Protein AF-A0A8T6T1U5-F1 (afdb_monomer)

Secondary structure (DSSP, 8-state):
-PPPEEEEEEESSSS-EEEEEEETTS-HHHHHHHHHHHHHHHHHHH-

Foldseek 3Di:
DDFDWDWDWDALDPPDIDIDIGGPPDDPVVCVVVSVVVSPVVNVVVD

Solvent-accessible surface area (backbone atoms only — not comparable to full-atom values): 3033 Å² total; per-residue (Å²): 133,84,86,62,66,44,80,48,76,45,72,48,55,101,86,43,70,48,79,45,83,38,59,69,88,56,66,63,79,78,43,49,65,58,54,52,50,51,32,54,58,48,39,75,71,75,109

Mean predicted aligned error: 4.01 Å

Sequence (47 aa):
MADEHYIMTTAIDDKHILVVVLSRNVEVGGMIPSVIEVASSLRDIID

Radius of gyration: 12.3 Å; Cα contacts (8 Å, |Δi|>4): 42; chains: 1; bounding box: 24×15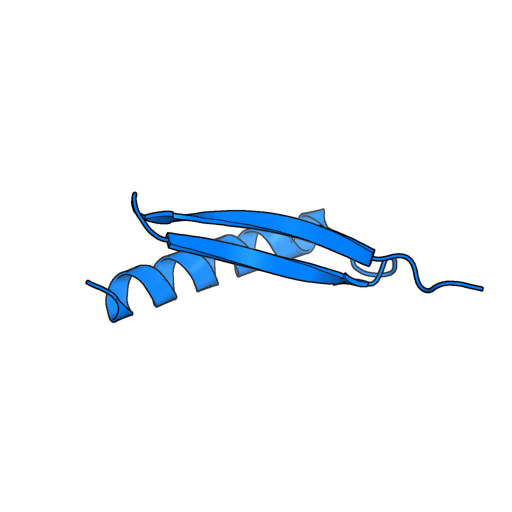×39 Å

Nearest PDB structures (foldseek):
  6ee8-assembly1_J  TM=6.210E-01  e=7.003E+00  Mycobacterium tuberculosis
  3tfe-assembly2_B  TM=4.073E-01  e=8.572E+00  Nostoc sp. PCC 7120 = FACHB-418
  4iae-assembly1_A  TM=4.061E-01  e=9.808E+00  Nostoc sp. PCC 7120 = FACHB-418

pLDDT: mean 90.39, std 7.67, range [60.53, 96.75]

Structure (mmCIF, N/CA/C/O backbone):
data_AF-A0A8T6T1U5-F1
#
_entry.id   AF-A0A8T6T1U5-F1
#
loop_
_atom_site.group_PDB
_atom_site.id
_atom_site.type_symbol
_atom_site.label_atom_id
_atom_site.label_alt_id
_atom_site.label_comp_id
_atom_site.label_asym_id
_a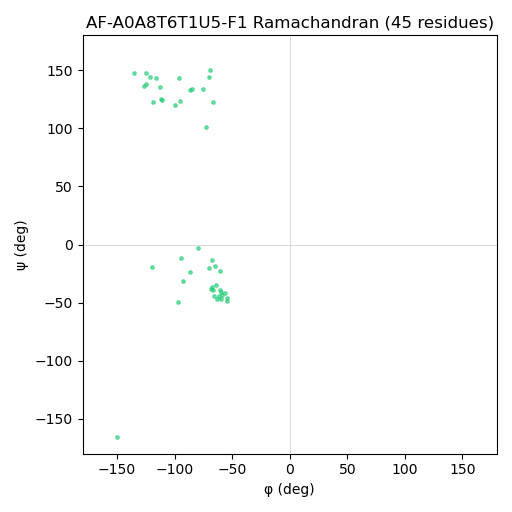tom_site.label_entity_id
_atom_site.label_seq_id
_atom_site.pdbx_PDB_ins_code
_atom_site.Cartn_x
_atom_site.Cartn_y
_atom_site.Cartn_z
_atom_site.occupancy
_atom_site.B_iso_or_equiv
_atom_site.auth_seq_id
_atom_site.auth_comp_id
_atom_site.auth_asym_id
_atom_site.auth_atom_id
_atom_site.pdbx_PDB_model_num
ATOM 1 N N . MET A 1 1 ? 2.568 -4.681 -29.042 1.00 60.53 1 MET A N 1
ATOM 2 C CA . MET A 1 1 ? 3.333 -5.085 -27.844 1.00 60.53 1 MET A CA 1
ATOM 3 C C . MET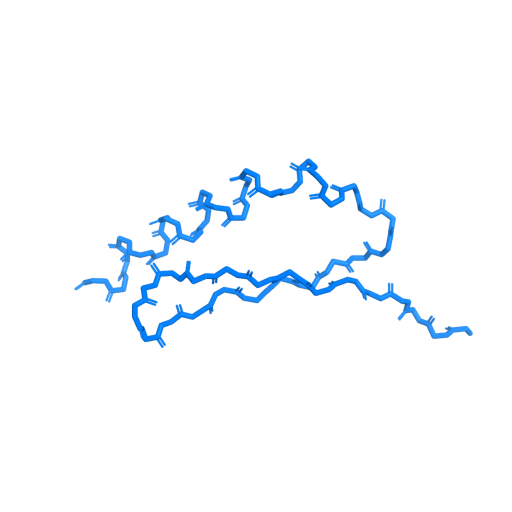 A 1 1 ? 2.384 -4.915 -26.673 1.00 60.53 1 MET A C 1
ATOM 5 O O . MET A 1 1 ? 1.674 -3.921 -26.683 1.00 60.53 1 MET A O 1
ATOM 9 N N . ALA A 1 2 ? 2.247 -5.905 -25.790 1.00 67.81 2 ALA A N 1
ATOM 10 C CA . ALA A 1 2 ? 1.367 -5.766 -24.629 1.00 67.81 2 ALA A CA 1
ATOM 11 C C . ALA A 1 2 ? 2.054 -4.862 -23.600 1.00 67.81 2 ALA A C 1
ATOM 13 O O . ALA A 1 2 ? 3.248 -5.040 -23.359 1.00 67.81 2 ALA A O 1
ATOM 14 N N . ASP A 1 3 ? 1.326 -3.896 -23.045 1.00 77.38 3 ASP A N 1
ATOM 15 C CA . ASP A 1 3 ? 1.850 -3.043 -21.983 1.00 77.38 3 ASP A CA 1
ATOM 16 C C . ASP A 1 3 ? 2.092 -3.894 -20.731 1.00 77.38 3 ASP A C 1
ATOM 18 O O . ASP A 1 3 ? 1.207 -4.600 -20.244 1.00 77.38 3 ASP A O 1
ATOM 22 N N . GLU A 1 4 ? 3.333 -3.885 -20.249 1.00 84.38 4 GLU A N 1
ATOM 23 C CA . GLU A 1 4 ? 3.718 -4.596 -19.035 1.00 84.38 4 GLU A CA 1
ATOM 24 C C . GLU A 1 4 ? 3.473 -3.707 -17.813 1.00 84.38 4 GLU A C 1
ATOM 26 O O . GLU A 1 4 ? 3.879 -2.541 -17.773 1.00 84.38 4 GLU A O 1
ATOM 31 N N . HIS A 1 5 ? 2.840 -4.281 -16.791 1.00 89.62 5 HIS A N 1
ATOM 32 C CA . HIS A 1 5 ? 2.491 -3.594 -15.553 1.00 89.62 5 HIS A CA 1
ATOM 33 C C . HIS A 1 5 ? 3.058 -4.327 -14.339 1.00 89.62 5 HIS A C 1
ATOM 35 O O . HIS A 1 5 ? 3.133 -5.556 -14.319 1.00 89.62 5 HIS A O 1
ATOM 41 N N . TYR A 1 6 ? 3.411 -3.566 -13.304 1.00 89.50 6 TYR A N 1
ATOM 42 C CA . TYR A 1 6 ? 3.704 -4.107 -11.982 1.00 89.50 6 TYR A CA 1
ATOM 43 C C . TYR A 1 6 ? 2.464 -4.022 -11.099 1.00 89.50 6 TYR A C 1
ATOM 45 O O . TYR A 1 6 ? 1.713 -3.048 -11.157 1.00 89.50 6 TYR A O 1
ATOM 53 N N . ILE A 1 7 ? 2.274 -5.035 -10.259 1.00 92.44 7 ILE A N 1
ATOM 54 C CA . ILE A 1 7 ? 1.235 -5.043 -9.233 1.00 92.44 7 ILE A CA 1
ATOM 55 C C . ILE A 1 7 ? 1.926 -4.975 -7.878 1.00 92.44 7 ILE A C 1
ATOM 57 O O . ILE A 1 7 ? 2.781 -5.806 -7.569 1.00 92.44 7 ILE A O 1
ATOM 61 N N . MET A 1 8 ? 1.542 -3.987 -7.077 1.00 92.56 8 MET A N 1
ATOM 62 C CA . MET A 1 8 ? 1.927 -3.871 -5.677 1.00 92.56 8 MET A CA 1
ATOM 63 C C . MET A 1 8 ? 0.687 -4.058 -4.810 1.00 92.56 8 MET A C 1
ATOM 65 O O . MET A 1 8 ? -0.369 -3.497 -5.098 1.00 92.56 8 MET A O 1
ATOM 69 N N . THR A 1 9 ? 0.822 -4.841 -3.744 1.00 94.81 9 THR A N 1
ATOM 70 C CA . THR A 1 9 ? -0.254 -5.083 -2.783 1.00 94.81 9 THR A CA 1
ATOM 71 C C . THR A 1 9 ? 0.222 -4.784 -1.373 1.00 94.81 9 THR A C 1
ATOM 73 O O . THR A 1 9 ? 1.306 -5.226 -0.992 1.00 94.81 9 T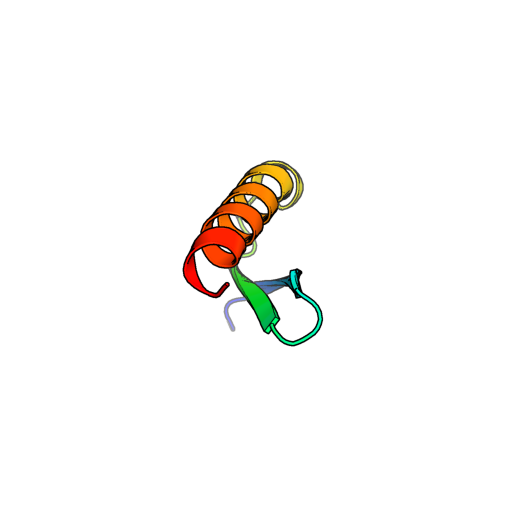HR A O 1
ATOM 76 N N . THR A 1 10 ? -0.602 -4.102 -0.584 1.00 94.75 10 THR A N 1
ATOM 77 C CA . THR A 1 10 ? -0.396 -3.934 0.860 1.00 94.75 10 THR A CA 1
ATOM 78 C C . THR A 1 10 ? -1.705 -4.167 1.601 1.00 94.75 10 THR A C 1
ATOM 80 O O . THR A 1 10 ? -2.777 -3.878 1.072 1.00 94.75 10 THR A O 1
ATOM 83 N N . ALA A 1 11 ? -1.633 -4.698 2.818 1.00 95.06 11 ALA A N 1
ATOM 84 C CA . ALA A 1 11 ? -2.799 -4.758 3.691 1.00 95.06 11 ALA A CA 1
ATOM 85 C C . ALA A 1 11 ? -3.170 -3.345 4.169 1.00 95.06 11 ALA A C 1
ATOM 87 O O . ALA A 1 11 ? -2.282 -2.518 4.394 1.00 95.06 11 ALA A O 1
ATOM 88 N N . ILE A 1 12 ? -4.470 -3.089 4.311 1.00 96.12 12 ILE A N 1
ATOM 89 C CA . ILE A 1 12 ? -5.005 -1.913 5.009 1.00 96.12 12 ILE A CA 1
ATOM 90 C C . ILE A 1 12 ? -5.357 -2.324 6.448 1.00 96.12 12 ILE A C 1
ATOM 92 O O . ILE A 1 12 ? -4.904 -1.698 7.405 1.00 96.12 12 ILE A O 1
ATOM 96 N N . ASP A 1 13 ? -6.098 -3.427 6.586 1.00 94.44 13 ASP A N 1
ATOM 97 C CA . ASP A 1 13 ? -6.460 -4.087 7.844 1.00 94.44 13 ASP A CA 1
ATOM 98 C C . ASP A 1 13 ? -6.630 -5.611 7.621 1.00 94.44 13 ASP A C 1
ATOM 100 O O . ASP A 1 13 ? -6.216 -6.149 6.591 1.00 94.44 13 ASP A O 1
ATOM 104 N N . ASP A 1 14 ? -7.245 -6.316 8.576 1.00 95.00 14 ASP A N 1
ATOM 105 C CA . ASP A 1 14 ? -7.453 -7.772 8.525 1.00 95.00 14 ASP A CA 1
ATOM 106 C C . ASP A 1 14 ? -8.442 -8.240 7.433 1.00 95.00 14 ASP A C 1
ATOM 108 O O . ASP A 1 14 ? -8.541 -9.437 7.151 1.00 95.00 14 ASP A O 1
ATOM 112 N N . LYS A 1 15 ? -9.211 -7.324 6.836 1.00 95.94 15 LYS A N 1
ATOM 113 C CA . LYS A 1 15 ? -10.278 -7.596 5.860 1.00 95.94 15 LYS A CA 1
ATOM 114 C C . LYS A 1 15 ? -10.040 -6.936 4.502 1.00 95.94 15 LYS A C 1
ATOM 116 O O . LYS A 1 15 ? -10.631 -7.374 3.515 1.00 95.94 15 LYS A O 1
ATOM 121 N N . HIS A 1 16 ? -9.192 -5.914 4.433 1.00 95.88 16 HIS A N 1
ATOM 122 C CA . HIS A 1 16 ? -9.024 -5.064 3.262 1.00 95.88 16 HIS A CA 1
ATOM 123 C C . HIS A 1 16 ? -7.566 -5.016 2.790 1.00 95.88 16 HIS A C 1
ATOM 125 O O . HIS A 1 16 ? -6.625 -4.868 3.572 1.00 95.88 16 HIS A O 1
ATOM 131 N N . ILE A 1 17 ? -7.383 -5.084 1.470 1.00 96.75 17 ILE A N 1
ATOM 132 C CA . ILE A 1 17 ? -6.087 -4.924 0.801 1.00 96.75 17 ILE A CA 1
ATOM 133 C C . ILE A 1 17 ? -6.148 -3.766 -0.197 1.00 96.75 17 ILE A C 1
ATOM 135 O O . ILE A 1 17 ? -7.156 -3.569 -0.876 1.00 96.75 17 ILE A O 1
ATOM 139 N N . LEU A 1 18 ? -5.048 -3.029 -0.320 1.00 96.44 18 LEU A N 1
ATOM 140 C CA . LEU A 1 18 ? -4.827 -2.036 -1.362 1.00 96.44 18 LEU A CA 1
ATOM 141 C C . LEU A 1 18 ? -4.039 -2.681 -2.503 1.00 96.44 18 LEU A C 1
ATOM 143 O O . LEU A 1 18 ? -2.940 -3.198 -2.291 1.00 96.44 18 LEU A O 1
ATOM 147 N N . VAL A 1 19 ? -4.593 -2.626 -3.714 1.00 96.31 19 VAL A N 1
ATOM 148 C CA . VAL A 1 19 ? -3.944 -3.095 -4.944 1.00 96.31 19 VAL A CA 1
ATOM 149 C C . VAL A 1 19 ? -3.613 -1.891 -5.814 1.00 96.31 19 VAL A C 1
ATOM 151 O O . VAL A 1 19 ? -4.496 -1.112 -6.164 1.00 96.31 19 VAL A O 1
ATOM 154 N N . VAL A 1 20 ? -2.343 -1.756 -6.188 1.00 94.31 20 VAL A N 1
ATOM 155 C CA . VAL A 1 20 ? -1.843 -0.665 -7.026 1.00 94.31 20 VAL A CA 1
ATOM 156 C C . VAL A 1 20 ? -1.260 -1.249 -8.306 1.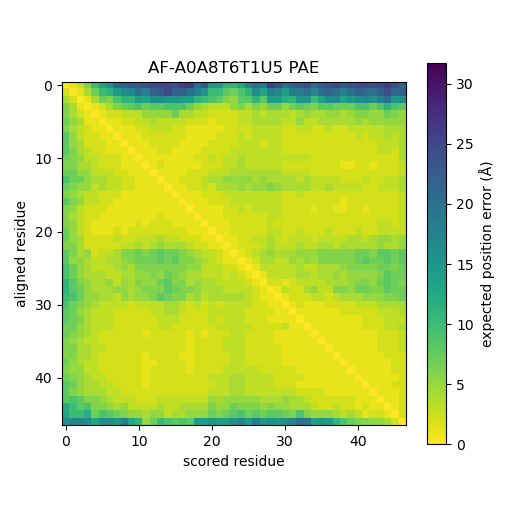00 94.31 20 VAL A C 1
ATOM 158 O O . VAL A 1 20 ? -0.350 -2.079 -8.263 1.00 94.31 20 VAL A O 1
ATOM 161 N N . VAL A 1 21 ? -1.786 -0.806 -9.449 1.00 93.00 21 VAL A N 1
ATOM 162 C CA . VAL A 1 21 ? -1.292 -1.178 -10.780 1.00 93.00 21 VAL A CA 1
ATOM 163 C C . VAL A 1 21 ? -0.410 -0.051 -11.297 1.00 93.00 21 VAL A C 1
ATOM 165 O O . VAL A 1 21 ? -0.851 1.087 -11.438 1.00 93.00 21 VAL A O 1
ATOM 168 N N . LEU A 1 22 ? 0.849 -0.372 -11.563 1.00 90.75 22 LEU A N 1
ATOM 169 C CA . LEU A 1 22 ? 1.885 0.577 -11.943 1.00 90.75 22 LEU A CA 1
ATOM 170 C C . LEU A 1 22 ? 2.357 0.273 -13.363 1.00 90.75 22 LEU A C 1
ATOM 172 O O . LEU A 1 22 ? 2.484 -0.884 -13.765 1.00 90.75 22 LEU A O 1
ATOM 176 N N . SER A 1 23 ? 2.659 1.317 -14.126 1.00 90.19 23 SER A N 1
ATOM 177 C CA . SER A 1 23 ? 3.387 1.168 -15.387 1.00 90.19 23 SER A CA 1
ATOM 178 C C . SER A 1 23 ? 4.839 0.748 -15.125 1.00 90.19 23 SER A C 1
A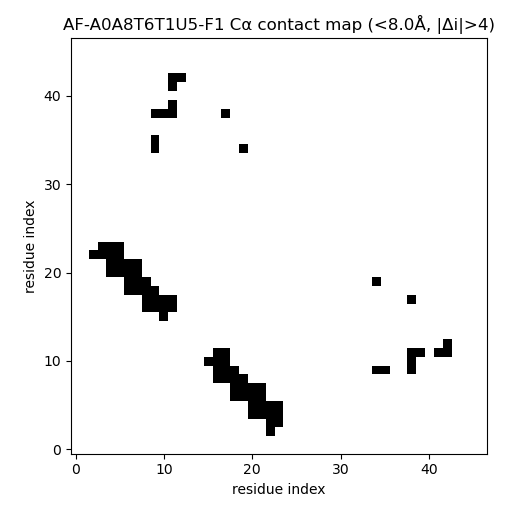TOM 180 O O . SER A 1 23 ? 5.429 1.127 -14.111 1.00 90.19 23 SER A O 1
ATOM 182 N N . ARG A 1 24 ? 5.448 -0.003 -16.053 1.00 85.06 24 ARG A N 1
ATOM 183 C CA . ARG A 1 24 ? 6.833 -0.491 -15.929 1.00 85.06 24 ARG A CA 1
ATOM 184 C C . ARG A 1 24 ? 7.886 0.620 -15.814 1.00 85.06 24 ARG A C 1
ATOM 186 O O . ARG A 1 24 ? 8.973 0.375 -15.300 1.00 85.06 24 ARG A O 1
ATOM 193 N N . ASN A 1 25 ? 7.579 1.826 -16.289 1.00 86.62 25 ASN A N 1
ATOM 194 C CA . ASN A 1 25 ? 8.476 2.985 -16.224 1.00 86.62 25 ASN A CA 1
ATOM 195 C C . ASN A 1 25 ? 8.501 3.689 -14.855 1.00 86.62 25 ASN A C 1
ATOM 197 O O . ASN A 1 25 ? 9.252 4.647 -14.691 1.00 86.62 25 ASN A O 1
ATOM 201 N N . VAL A 1 26 ? 7.691 3.243 -13.892 1.00 85.31 26 VAL A N 1
ATOM 202 C CA . VAL A 1 26 ? 7.660 3.809 -12.542 1.00 85.31 26 VAL A CA 1
ATOM 203 C C . VAL A 1 26 ? 8.735 3.159 -11.672 1.00 85.31 26 VAL A C 1
ATOM 205 O O . VAL A 1 26 ? 8.866 1.934 -11.627 1.00 85.31 26 VAL A O 1
ATOM 208 N N . GLU A 1 27 ? 9.482 3.980 -10.935 1.00 87.88 27 GLU A N 1
ATOM 209 C CA . GLU A 1 27 ? 10.424 3.500 -9.927 1.00 87.88 27 GLU A CA 1
ATOM 210 C C . GLU A 1 27 ? 9.665 2.970 -8.702 1.00 87.88 27 GLU A C 1
ATOM 212 O O . GLU A 1 27 ? 9.204 3.724 -7.846 1.00 87.88 27 GLU A O 1
ATOM 217 N N . VAL A 1 28 ? 9.541 1.644 -8.615 1.00 82.50 28 VAL A N 1
ATOM 218 C CA . VAL A 1 28 ? 8.752 0.959 -7.577 1.00 82.50 28 VAL A CA 1
ATOM 219 C C . VAL A 1 28 ? 9.199 1.342 -6.162 1.00 82.50 28 VAL A C 1
ATOM 221 O O . VAL A 1 28 ? 8.353 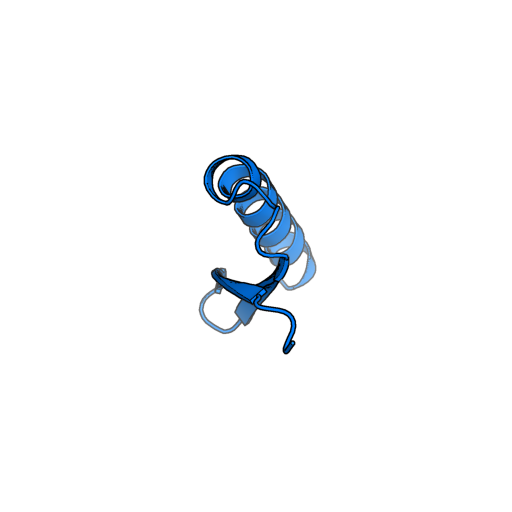1.582 -5.305 1.00 82.50 28 VAL A O 1
ATOM 224 N N . GLY A 1 29 ? 10.511 1.443 -5.917 1.00 83.50 29 GLY A N 1
ATOM 225 C CA . GLY A 1 29 ? 11.060 1.769 -4.596 1.00 83.50 29 GLY A CA 1
ATOM 226 C C . GLY A 1 29 ? 10.605 3.133 -4.069 1.00 83.50 29 GLY A C 1
ATOM 227 O O . GLY A 1 29 ? 10.264 3.250 -2.894 1.00 83.50 29 GLY A O 1
ATOM 228 N N . GLY A 1 30 ? 10.517 4.134 -4.951 1.00 86.88 30 GLY A N 1
ATOM 229 C CA . GLY A 1 30 ? 10.047 5.478 -4.605 1.00 86.88 30 GLY A CA 1
ATOM 230 C C . GLY A 1 30 ? 8.548 5.554 -4.300 1.00 86.88 30 GLY A C 1
ATOM 231 O O . GLY A 1 30 ? 8.114 6.477 -3.620 1.00 86.88 30 GLY A O 1
ATOM 232 N N . MET A 1 31 ? 7.759 4.575 -4.754 1.00 89.62 31 MET A N 1
ATOM 233 C CA . MET A 1 31 ? 6.305 4.547 -4.557 1.00 89.62 31 MET A CA 1
ATOM 234 C C . MET A 1 31 ? 5.878 3.906 -3.236 1.00 89.62 31 MET A C 1
ATOM 236 O O . MET A 1 31 ? 4.783 4.190 -2.754 1.00 89.62 31 MET A O 1
ATOM 240 N N . ILE A 1 32 ? 6.716 3.047 -2.643 1.00 90.38 32 ILE A N 1
ATOM 241 C CA . ILE A 1 32 ? 6.364 2.293 -1.429 1.00 90.38 32 ILE A CA 1
ATOM 242 C C . ILE A 1 32 ? 5.902 3.216 -0.286 1.00 90.38 32 ILE A C 1
ATOM 244 O O . ILE A 1 32 ? 4.836 2.943 0.268 1.00 90.38 32 ILE A O 1
ATOM 248 N N . PRO A 1 33 ? 6.611 4.316 0.058 1.00 93.75 33 PRO A N 1
ATOM 249 C CA . PRO A 1 33 ? 6.178 5.201 1.140 1.00 93.75 33 PRO A CA 1
ATOM 250 C C . PRO A 1 33 ? 4.780 5.788 0.907 1.00 93.75 33 PRO A C 1
ATOM 252 O O . PRO A 1 33 ? 3.952 5.766 1.813 1.00 93.75 33 PRO A O 1
ATOM 255 N N . SER A 1 34 ? 4.485 6.234 -0.318 1.00 93.69 34 SER A N 1
ATOM 256 C CA . SER A 1 34 ? 3.178 6.802 -0.668 1.00 93.69 34 SER A CA 1
ATOM 257 C C . SER A 1 34 ? 2.057 5.763 -0.638 1.00 93.69 34 SER A C 1
ATOM 259 O O . SER A 1 34 ? 0.946 6.069 -0.220 1.00 93.69 34 SER A O 1
ATOM 261 N N . VAL A 1 35 ? 2.328 4.519 -1.048 1.00 94.31 35 VAL A N 1
ATOM 262 C CA . VAL A 1 35 ? 1.337 3.431 -0.979 1.00 94.31 35 VAL A CA 1
ATOM 263 C C . VAL A 1 35 ? 1.004 3.082 0.475 1.00 94.31 35 VAL A C 1
ATOM 265 O O . VAL A 1 35 ? -0.162 2.855 0.792 1.00 94.31 35 VAL A O 1
ATOM 268 N N . ILE A 1 36 ? 2.001 3.090 1.366 1.00 94.56 36 ILE A N 1
ATOM 269 C CA . ILE A 1 36 ? 1.796 2.889 2.809 1.00 94.56 36 ILE A CA 1
ATOM 270 C C . ILE A 1 36 ? 0.982 4.042 3.409 1.00 94.56 36 ILE A C 1
ATOM 272 O O . ILE A 1 36 ? 0.048 3.794 4.168 1.00 94.56 36 ILE A O 1
ATOM 276 N N . GLU A 1 37 ? 1.300 5.288 3.054 1.00 95.88 37 GLU A N 1
ATOM 277 C CA . GLU A 1 37 ? 0.566 6.471 3.520 1.00 95.88 37 GLU A CA 1
ATOM 278 C C . GLU A 1 37 ? -0.910 6.416 3.107 1.00 95.88 37 GLU A C 1
ATOM 280 O O . GLU A 1 37 ? -1.792 6.570 3.950 1.00 95.88 37 GLU A O 1
ATOM 285 N N . VAL A 1 38 ? -1.192 6.091 1.840 1.00 96.00 38 VAL A N 1
ATOM 286 C CA . VAL A 1 38 ? -2.566 5.924 1.343 1.00 96.00 38 VAL A CA 1
ATOM 287 C C . VAL A 1 38 ? -3.288 4.791 2.069 1.00 96.00 38 VAL A C 1
ATOM 289 O O . VAL A 1 38 ? -4.440 4.966 2.460 1.00 96.00 38 VAL A O 1
ATOM 292 N N . ALA A 1 39 ? -2.636 3.644 2.281 1.00 95.69 39 ALA A N 1
ATOM 293 C CA . ALA A 1 39 ? -3.232 2.546 3.039 1.00 95.69 39 ALA A CA 1
ATOM 294 C C . ALA A 1 39 ? -3.575 2.978 4.476 1.00 95.69 39 ALA A C 1
ATOM 296 O O . ALA A 1 39 ? -4.661 2.670 4.959 1.00 95.69 39 ALA A O 1
ATOM 297 N N . SER A 1 40 ? -2.702 3.753 5.128 1.00 95.69 40 SER A N 1
ATOM 298 C CA . SER A 1 40 ? -2.966 4.310 6.459 1.00 95.69 40 SER A CA 1
ATOM 299 C C . SER A 1 40 ? -4.150 5.277 6.455 1.00 95.69 40 SER A C 1
ATOM 301 O O . SER A 1 40 ? -5.025 5.157 7.301 1.00 95.69 40 SER A O 1
ATOM 303 N N . SER A 1 41 ? -4.219 6.207 5.498 1.00 96.62 41 SER A N 1
ATOM 304 C CA . SER A 1 41 ? -5.346 7.146 5.403 1.00 96.62 41 SER A CA 1
ATOM 305 C C . SER A 1 41 ? -6.670 6.445 5.103 1.00 96.62 41 SER A C 1
ATOM 307 O O . SER A 1 41 ? -7.714 6.874 5.579 1.00 96.62 41 SER A O 1
ATOM 309 N N . LEU A 1 42 ? -6.646 5.372 4.307 1.00 96.00 42 LEU A N 1
ATOM 310 C CA . LEU A 1 42 ? -7.841 4.578 4.028 1.00 96.00 42 LEU A CA 1
ATOM 311 C C . LEU A 1 42 ? -8.321 3.824 5.261 1.00 96.00 42 LEU A C 1
ATOM 313 O O . LEU A 1 42 ? -9.528 3.755 5.466 1.00 96.00 42 LEU A O 1
ATOM 317 N N . ARG A 1 43 ? -7.400 3.300 6.078 1.00 94.94 43 ARG A N 1
ATOM 318 C CA . ARG A 1 43 ? -7.728 2.633 7.340 1.00 94.94 43 ARG A CA 1
ATOM 319 C C . ARG A 1 43 ? -8.575 3.528 8.246 1.00 94.94 43 ARG A C 1
ATOM 321 O O . ARG A 1 43 ? -9.616 3.086 8.709 1.00 94.94 43 ARG A O 1
ATOM 328 N N . ASP A 1 44 ? -8.188 4.793 8.399 1.00 93.56 44 ASP A N 1
ATOM 329 C CA . ASP A 1 44 ? -8.911 5.762 9.237 1.00 93.56 44 ASP A CA 1
ATOM 330 C C . ASP A 1 44 ? -10.333 6.086 8.727 1.00 93.56 44 ASP A C 1
ATOM 332 O O . ASP A 1 44 ? -11.145 6.635 9.467 1.00 93.56 44 ASP A O 1
ATOM 336 N N . ILE A 1 45 ? -10.635 5.796 7.455 1.00 93.56 45 ILE A N 1
ATOM 337 C CA . ILE A 1 45 ? -11.943 6.058 6.825 1.00 93.56 45 ILE A CA 1
ATOM 338 C C . ILE A 1 45 ? -12.878 4.847 6.927 1.00 93.56 45 ILE A C 1
ATOM 340 O O . ILE A 1 45 ? -14.098 5.017 6.925 1.00 93.56 45 ILE A O 1
ATOM 344 N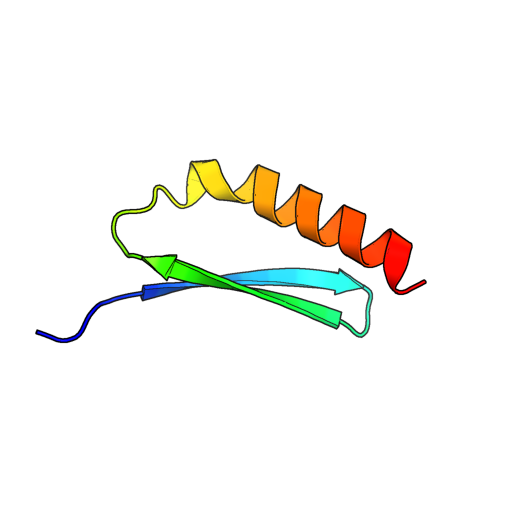 N . ILE A 1 46 ? -12.317 3.635 6.917 1.00 90.56 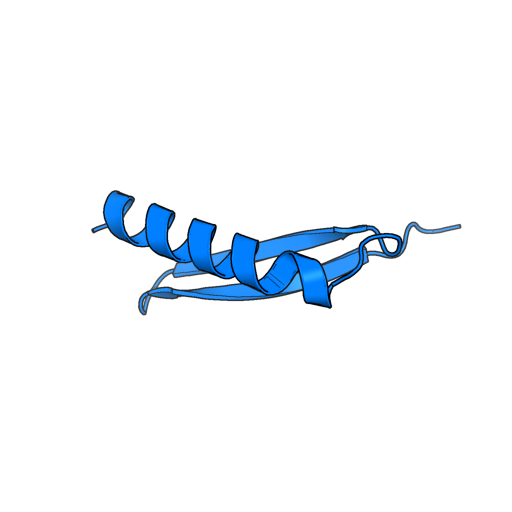46 ILE A N 1
ATOM 345 C CA . ILE A 1 46 ? -13.083 2.380 6.895 1.00 90.56 46 ILE A CA 1
ATOM 346 C C . ILE A 1 46 ? -13.316 1.777 8.288 1.00 90.56 46 ILE A C 1
ATOM 348 O O . ILE A 1 46 ? -14.145 0.869 8.389 1.00 90.56 46 ILE A O 1
ATOM 352 N N . ASP A 1 47 ? -12.624 2.278 9.318 1.00 72.00 47 ASP A N 1
ATOM 353 C CA . ASP A 1 47 ? -12.943 2.058 10.742 1.00 72.00 47 ASP A CA 1
ATOM 354 C C . ASP A 1 47 ? -14.237 2.793 11.161 1.00 72.00 47 ASP A C 1
ATOM 356 O O . ASP A 1 47 ? -15.037 2.188 11.918 1.00 72.00 47 ASP A O 1
#